Protein AF-A0A0G4M4X7-F1 (afdb_monomer_lite)

Foldseek 3Di:
DDDDDDDDDDDPDPDDDDDDDDDDDDPVVSVVSCVVPVVVVVVVVVVVCVVPPPPPPPPPPPLQPDDCVVPVVVNVVVLVVVLVVVCVVPVVVSVVCVQDVHDDDPVSVVVVVVVVVVVVVVVVVVVVVVVVVVVVVVVVVVVVVVVVVD

Sequence (150 aa):
PIGAIGFEIWTMQSDILFDNIYVGHSIEDAEKLAEETFKPKHAVEKSLEEAAKPKQEEKPASPSDLKFTDDPVTYVKEKVDLFVTIAQKDPIEAINFAAGGGSAAPAVKKAAGDAKAAAKDVKDKATKAAASGAETVKQEANKRTTRSQS

pLDDT: mean 70.84, std 16.75, range [41.84, 95.38]

Structure (mmCIF, N/CA/C/O backbone):
data_AF-A0A0G4M4X7-F1
#
_entry.id   AF-A0A0G4M4X7-F1
#
loop_
_atom_site.group_PDB
_atom_site.id
_atom_site.type_symbol
_atom_site.label_atom_id
_atom_site.label_alt_id
_atom_site.label_comp_id
_atom_site.label_asym_id
_atom_site.label_entity_id
_atom_site.label_seq_id
_atom_site.pdbx_PDB_ins_code
_atom_site.Cartn_x
_atom_site.Cartn_y
_atom_site.Cartn_z
_atom_site.occupancy
_atom_site.B_iso_or_equiv
_atom_site.auth_seq_id
_atom_site.auth_comp_id
_atom_site.auth_asym_id
_atom_site.auth_atom_id
_atom_site.pdbx_PDB_model_num
ATOM 1 N N . PRO A 1 1 ? 19.465 8.927 -21.451 1.00 82.62 1 PRO A N 1
ATOM 2 C CA . PRO A 1 1 ? 19.886 8.105 -20.290 1.00 82.62 1 PRO A CA 1
ATOM 3 C C . PRO A 1 1 ? 19.210 8.653 -19.030 1.00 82.62 1 PRO A C 1
ATOM 5 O O . PRO A 1 1 ? 19.171 9.871 -18.882 1.00 82.62 1 PRO A O 1
ATO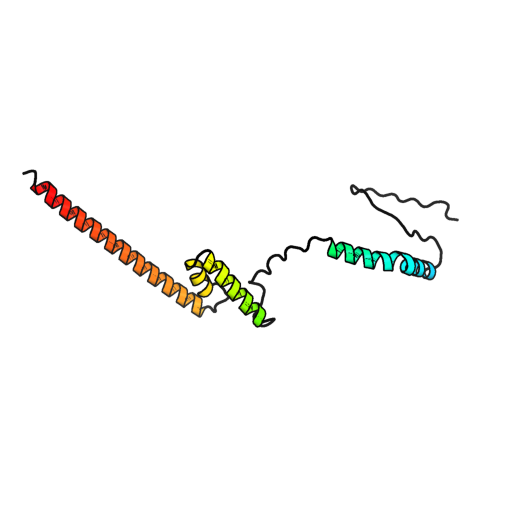M 8 N N . ILE A 1 2 ? 18.656 7.790 -18.175 1.00 88.31 2 ILE A N 1
ATOM 9 C CA . ILE A 1 2 ? 18.118 8.180 -16.860 1.00 88.31 2 ILE A CA 1
ATOM 10 C C . ILE A 1 2 ? 19.190 7.844 -15.819 1.00 88.31 2 ILE A C 1
ATOM 12 O O . ILE A 1 2 ? 19.651 6.708 -15.775 1.00 88.31 2 ILE A O 1
ATOM 16 N N . GLY A 1 3 ? 19.635 8.842 -15.049 1.00 91.25 3 GLY A N 1
ATOM 17 C CA . GLY A 1 3 ? 20.766 8.710 -14.118 1.00 91.25 3 GLY A CA 1
ATOM 18 C C . GLY A 1 3 ? 20.383 8.510 -12.650 1.00 91.25 3 GLY A C 1
ATOM 19 O O . GLY A 1 3 ? 21.203 8.026 -11.879 1.00 91.25 3 GLY A O 1
ATOM 20 N N . ALA A 1 4 ? 19.161 8.876 -12.257 1.00 92.06 4 ALA A N 1
ATOM 21 C CA . ALA A 1 4 ? 18.660 8.713 -10.895 1.00 92.06 4 ALA A CA 1
ATOM 22 C C . ALA A 1 4 ? 17.129 8.795 -10.857 1.00 92.06 4 ALA A C 1
ATOM 24 O O . ALA A 1 4 ? 16.509 9.373 -11.752 1.00 92.06 4 ALA A O 1
ATOM 25 N N . ILE A 1 5 ? 16.549 8.241 -9.792 1.00 92.00 5 ILE A N 1
ATOM 26 C CA . ILE A 1 5 ? 15.132 8.347 -9.433 1.00 92.00 5 ILE A CA 1
ATOM 27 C C . ILE A 1 5 ? 15.081 8.726 -7.956 1.00 92.00 5 ILE A C 1
ATOM 29 O O . ILE A 1 5 ? 15.758 8.102 -7.141 1.00 92.00 5 ILE A O 1
ATOM 33 N N . GLY A 1 6 ? 14.307 9.757 -7.627 1.00 93.94 6 GLY A N 1
ATOM 34 C CA . GLY A 1 6 ? 14.101 10.224 -6.260 1.00 93.94 6 GLY A CA 1
ATOM 35 C C . GLY A 1 6 ? 12.613 10.370 -5.964 1.00 93.94 6 GLY A C 1
ATOM 36 O O . GLY A 1 6 ? 11.852 10.793 -6.833 1.00 93.94 6 GLY A O 1
ATOM 37 N N . PHE A 1 7 ? 12.214 10.016 -4.745 1.00 92.62 7 PHE A N 1
ATOM 38 C CA . PHE A 1 7 ? 10.868 10.241 -4.223 1.00 92.62 7 PHE A CA 1
ATOM 39 C C . PHE A 1 7 ? 10.899 11.454 -3.297 1.00 92.62 7 PHE A C 1
ATOM 41 O O . PHE A 1 7 ? 11.612 11.438 -2.298 1.00 92.62 7 PHE A O 1
ATOM 48 N N . GLU A 1 8 ? 10.122 12.484 -3.625 1.00 93.19 8 GLU A N 1
ATOM 49 C CA . GLU A 1 8 ? 9.956 13.689 -2.808 1.00 93.19 8 GLU A CA 1
ATOM 50 C C . GLU A 1 8 ? 8.502 13.740 -2.324 1.00 93.19 8 GLU A C 1
ATOM 52 O O . GLU A 1 8 ? 7.573 13.803 -3.132 1.00 93.19 8 GLU A O 1
ATOM 57 N N . ILE A 1 9 ? 8.291 13.665 -1.010 1.00 91.19 9 ILE A N 1
ATOM 58 C CA . ILE A 1 9 ? 6.960 13.578 -0.396 1.00 91.19 9 ILE A CA 1
ATOM 59 C C . ILE A 1 9 ? 6.949 14.311 0.950 1.00 91.19 9 ILE A C 1
ATOM 61 O O . ILE A 1 9 ? 7.828 14.114 1.785 1.00 91.19 9 ILE A O 1
ATOM 65 N N . TRP A 1 10 ? 5.899 15.108 1.181 1.00 92.88 10 TRP A N 1
ATOM 66 C CA . TRP A 1 10 ? 5.549 15.659 2.491 1.00 92.88 10 TRP A CA 1
ATOM 67 C C . TRP A 1 10 ? 4.359 14.891 3.074 1.00 92.88 10 TRP A C 1
ATOM 69 O O . TRP A 1 10 ? 3.272 14.888 2.499 1.00 92.88 10 TRP A O 1
ATOM 79 N N . THR A 1 11 ? 4.554 14.239 4.215 1.00 92.94 11 THR A N 1
ATOM 80 C CA . THR A 1 11 ? 3.532 13.442 4.904 1.00 92.94 11 THR A CA 1
ATOM 81 C C . THR A 1 11 ? 3.756 13.517 6.409 1.00 92.94 11 THR A C 1
ATOM 83 O O . THR A 1 11 ? 4.892 13.646 6.863 1.00 92.94 11 THR A O 1
ATOM 86 N N . MET A 1 12 ? 2.676 13.454 7.185 1.00 91.38 12 MET A N 1
ATOM 87 C CA . MET A 1 12 ? 2.745 13.328 8.647 1.00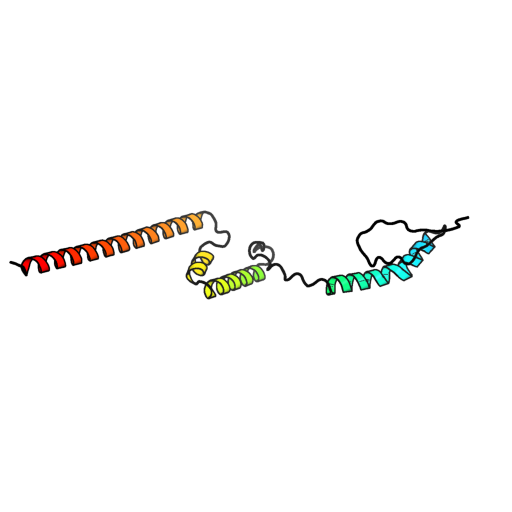 91.38 12 MET A CA 1
ATOM 88 C C . MET A 1 12 ? 2.679 11.859 9.091 1.00 91.38 12 MET A C 1
ATOM 90 O O . MET A 1 12 ? 2.858 11.560 10.268 1.00 91.38 12 MET A O 1
ATOM 94 N N . GLN A 1 13 ? 2.410 10.948 8.154 1.00 89.81 13 GLN A N 1
ATOM 95 C CA . GLN A 1 13 ? 2.270 9.515 8.361 1.00 89.81 13 GLN A CA 1
ATOM 96 C C . GLN A 1 13 ? 3.627 8.823 8.186 1.00 89.81 13 GLN A C 1
ATOM 98 O O . GLN A 1 13 ? 4.266 8.978 7.142 1.00 89.81 13 GLN A O 1
ATOM 103 N N . SER A 1 14 ? 4.050 8.060 9.198 1.00 86.81 14 SER A N 1
ATOM 104 C CA . SER A 1 14 ? 5.215 7.170 9.132 1.00 86.81 14 SER A CA 1
ATOM 105 C C . SER A 1 14 ? 4.866 5.838 8.457 1.00 86.81 14 SER A C 1
ATOM 107 O O . SER A 1 14 ? 3.695 5.527 8.255 1.00 86.81 14 SER A O 1
ATOM 109 N N . ASP A 1 15 ? 5.895 5.054 8.121 1.00 88.56 15 ASP A N 1
ATOM 110 C CA . ASP A 1 15 ? 5.775 3.670 7.629 1.00 88.56 15 ASP A CA 1
ATOM 111 C C . ASP A 1 15 ? 5.136 3.510 6.236 1.00 88.56 15 ASP A C 1
ATOM 113 O O . ASP A 1 15 ? 4.353 2.597 5.982 1.00 88.56 15 ASP A O 1
ATOM 117 N N . ILE A 1 16 ? 5.512 4.378 5.291 1.00 91.19 16 ILE A N 1
ATOM 118 C CA . ILE A 1 16 ? 5.176 4.220 3.867 1.00 91.19 16 ILE A CA 1
ATOM 119 C C . ILE A 1 16 ? 6.267 3.390 3.183 1.00 91.19 16 ILE A C 1
ATOM 121 O O . ILE A 1 16 ? 7.432 3.788 3.157 1.00 91.19 16 ILE A O 1
ATOM 125 N N . LEU A 1 17 ? 5.887 2.247 2.611 1.00 91.75 17 LEU A N 1
ATOM 126 C CA . LEU A 1 17 ? 6.790 1.372 1.866 1.00 91.75 17 LEU A CA 1
ATOM 127 C C . LEU A 1 17 ? 6.602 1.585 0.361 1.00 91.75 17 LEU A C 1
ATOM 129 O O . LEU A 1 17 ? 5.479 1.570 -0.139 1.00 91.75 17 LEU A O 1
ATOM 133 N N . PHE A 1 18 ? 7.716 1.744 -0.354 1.00 93.00 18 PHE A N 1
ATOM 134 C CA . PHE A 1 18 ? 7.758 1.771 -1.814 1.00 93.00 18 PHE A CA 1
ATOM 135 C C . PHE A 1 18 ? 8.500 0.530 -2.311 1.00 93.00 18 PHE A C 1
ATOM 137 O O . PHE A 1 18 ? 9.670 0.332 -1.978 1.00 93.00 18 PHE A O 1
ATOM 144 N N . ASP A 1 19 ? 7.839 -0.295 -3.115 1.00 93.69 19 ASP A N 1
ATOM 145 C CA . ASP A 1 19 ? 8.415 -1.469 -3.762 1.00 93.69 19 ASP A CA 1
ATOM 146 C C . ASP A 1 19 ? 8.050 -1.528 -5.255 1.00 93.69 19 ASP A C 1
ATOM 148 O O . ASP A 1 19 ? 7.254 -0.740 -5.761 1.00 93.69 19 ASP A O 1
ATOM 152 N N . ASN A 1 20 ? 8.706 -2.434 -5.988 1.00 94.12 20 ASN A N 1
ATOM 153 C CA . ASN A 1 20 ? 8.386 -2.760 -7.386 1.00 94.12 20 ASN A CA 1
ATOM 154 C C . ASN A 1 20 ? 8.456 -1.583 -8.383 1.00 94.12 20 ASN A C 1
ATOM 156 O O . ASN A 1 20 ? 7.632 -1.468 -9.288 1.00 94.12 20 ASN A O 1
ATOM 160 N N . ILE A 1 21 ? 9.480 -0.734 -8.263 1.00 94.31 21 ILE A N 1
ATOM 161 C CA . ILE A 1 21 ? 9.717 0.379 -9.195 1.00 94.31 21 ILE A CA 1
ATOM 162 C C . ILE A 1 21 ? 10.193 -0.171 -10.550 1.00 94.31 21 ILE A C 1
ATOM 164 O O . ILE A 1 21 ? 11.321 -0.650 -10.667 1.00 94.31 21 ILE A O 1
ATOM 168 N N . TYR A 1 22 ? 9.350 -0.073 -11.582 1.00 93.94 22 TYR A N 1
ATOM 169 C CA . TYR A 1 22 ? 9.699 -0.431 -12.960 1.00 93.94 22 TYR A CA 1
ATOM 170 C C . TYR A 1 22 ? 10.090 0.803 -13.779 1.00 93.94 22 TYR A C 1
ATOM 172 O O . TYR A 1 22 ? 9.383 1.810 -13.792 1.00 93.94 22 TYR A O 1
ATOM 180 N N . VAL A 1 23 ? 11.217 0.711 -14.489 1.00 92.88 23 VAL A N 1
ATOM 181 C CA . VAL A 1 23 ? 11.750 1.774 -15.350 1.00 92.88 23 VAL A CA 1
ATOM 182 C C . VAL A 1 23 ? 12.159 1.137 -16.666 1.00 92.88 23 VAL A C 1
ATOM 184 O O . VAL A 1 23 ? 13.166 0.437 -16.744 1.00 92.88 23 VAL A O 1
ATOM 187 N N . GLY A 1 24 ? 11.370 1.369 -17.706 1.00 91.00 24 GLY A N 1
ATOM 188 C CA . GLY A 1 24 ? 11.591 0.750 -19.002 1.00 91.00 24 GLY A CA 1
ATOM 189 C C . GLY A 1 24 ? 10.710 1.355 -20.082 1.00 91.00 24 GLY A C 1
ATOM 190 O O . GLY A 1 24 ? 10.082 2.396 -19.891 1.00 91.00 24 GLY A O 1
ATOM 191 N N . HIS A 1 25 ? 10.691 0.695 -21.234 1.00 93.38 25 HIS A N 1
ATOM 192 C CA . HIS A 1 25 ? 9.959 1.143 -22.419 1.00 93.38 25 HIS A CA 1
ATOM 193 C C . HIS A 1 25 ? 8.862 0.159 -22.854 1.00 93.38 25 HIS A C 1
ATOM 195 O O . HIS A 1 25 ? 8.226 0.390 -23.878 1.00 93.38 25 HIS A O 1
ATOM 201 N N . SER A 1 26 ? 8.644 -0.922 -22.097 1.00 95.19 26 SER A N 1
ATOM 202 C CA . SER A 1 26 ? 7.651 -1.956 -22.393 1.00 95.19 26 SER A CA 1
ATOM 203 C C . SER A 1 26 ? 6.537 -1.934 -21.354 1.00 95.19 26 SER A C 1
ATOM 205 O O . SER A 1 26 ? 6.791 -1.987 -20.152 1.00 95.19 26 SER A O 1
ATOM 207 N N . ILE A 1 27 ? 5.294 -1.847 -21.823 1.00 93.88 27 ILE A N 1
ATOM 208 C CA . ILE A 1 27 ? 4.107 -1.918 -20.962 1.00 93.88 27 ILE A CA 1
ATOM 209 C C . ILE A 1 27 ? 3.863 -3.370 -20.532 1.00 93.88 27 ILE A C 1
ATOM 211 O O . ILE A 1 27 ? 3.514 -3.622 -19.385 1.00 93.88 27 ILE A O 1
ATOM 215 N N . GLU A 1 28 ? 4.130 -4.321 -21.425 1.00 94.62 28 GLU A N 1
ATOM 216 C CA . GLU A 1 28 ? 3.932 -5.757 -21.200 1.00 94.62 28 GLU A CA 1
ATOM 217 C C . GLU A 1 28 ? 4.786 -6.263 -20.026 1.00 94.62 28 GLU A C 1
ATOM 219 O O . GLU A 1 28 ? 4.303 -6.993 -19.161 1.00 94.62 28 GLU A O 1
ATOM 224 N N . ASP A 1 29 ? 6.040 -5.811 -19.936 1.00 93.25 29 ASP A N 1
ATOM 225 C CA . ASP A 1 29 ? 6.934 -6.172 -18.829 1.00 93.25 29 ASP A CA 1
ATOM 226 C C . ASP A 1 29 ? 6.492 -5.540 -17.498 1.00 93.25 29 ASP A C 1
ATOM 228 O O . ASP A 1 29 ? 6.640 -6.154 -16.439 1.00 93.25 29 ASP A O 1
ATOM 232 N N . ALA A 1 30 ? 5.928 -4.327 -17.539 1.00 95.00 30 ALA A N 1
ATOM 233 C CA . ALA A 1 30 ? 5.380 -3.666 -16.357 1.00 95.00 30 ALA A CA 1
ATOM 234 C C . ALA A 1 30 ? 4.137 -4.400 -15.830 1.00 95.00 30 ALA A C 1
ATOM 236 O O . ALA A 1 30 ? 3.993 -4.587 -14.620 1.00 95.00 30 ALA A O 1
ATOM 237 N N . GLU A 1 31 ? 3.260 -4.851 -16.729 1.00 94.19 31 GLU A N 1
ATOM 238 C CA . GLU A 1 31 ? 2.075 -5.639 -16.380 1.00 94.19 31 GLU A CA 1
ATOM 239 C C . GLU A 1 31 ? 2.458 -6.997 -15.800 1.00 94.19 31 GLU A C 1
ATOM 241 O O . GLU A 1 31 ? 1.927 -7.386 -14.759 1.00 94.19 31 GLU A O 1
ATOM 246 N N . LYS A 1 32 ? 3.433 -7.678 -16.407 1.00 95.31 32 LYS A N 1
ATOM 247 C CA . LYS A 1 32 ? 3.957 -8.941 -15.888 1.00 95.31 32 LYS A CA 1
ATOM 248 C C . LYS A 1 32 ? 4.549 -8.778 -14.488 1.00 95.31 32 LYS A C 1
ATOM 250 O O . LYS A 1 32 ? 4.249 -9.576 -13.603 1.00 95.31 32 LYS A O 1
ATOM 255 N N . LEU A 1 33 ? 5.328 -7.720 -14.253 1.00 95.38 33 LEU A N 1
ATOM 256 C CA . LEU A 1 33 ? 5.848 -7.423 -12.918 1.00 95.38 33 LEU A CA 1
ATOM 257 C C . LEU A 1 33 ? 4.703 -7.193 -11.922 1.00 95.38 33 LEU A C 1
ATOM 259 O O . LEU A 1 33 ? 4.710 -7.771 -10.840 1.00 95.38 33 LEU A O 1
ATOM 263 N N . ALA A 1 34 ? 3.688 -6.407 -12.290 1.00 94.00 34 ALA A N 1
ATOM 264 C CA . ALA A 1 34 ? 2.531 -6.167 -11.430 1.00 94.00 34 ALA A CA 1
ATOM 265 C C . ALA A 1 34 ? 1.749 -7.457 -11.119 1.00 94.00 34 ALA A C 1
ATOM 267 O O . ALA A 1 34 ? 1.263 -7.631 -9.998 1.00 94.00 34 ALA A O 1
ATOM 268 N N . GLU A 1 35 ? 1.633 -8.364 -12.089 1.00 94.81 35 GLU A N 1
ATOM 269 C CA . GLU A 1 35 ? 1.006 -9.679 -11.936 1.00 94.81 35 GLU A CA 1
ATOM 270 C C . GLU A 1 35 ? 1.762 -10.598 -10.992 1.00 94.81 35 GLU A C 1
ATOM 272 O O . GLU A 1 35 ? 1.139 -11.256 -10.160 1.00 94.81 35 GLU A O 1
ATOM 277 N N . GLU A 1 36 ? 3.084 -10.621 -11.094 1.00 92.88 36 GLU A N 1
ATOM 278 C CA . GLU A 1 36 ? 3.930 -11.489 -10.282 1.00 92.88 36 GLU A CA 1
ATOM 279 C C . GLU A 1 36 ? 4.104 -10.953 -8.856 1.00 92.88 36 GLU A C 1
ATOM 281 O O . GLU A 1 36 ? 4.211 -11.743 -7.917 1.00 92.88 36 GLU A O 1
ATOM 286 N N . THR A 1 37 ? 4.109 -9.628 -8.664 1.00 93.19 37 THR A N 1
ATOM 287 C CA . THR A 1 37 ? 4.488 -9.027 -7.375 1.00 93.19 37 THR A CA 1
ATOM 288 C C . THR A 1 37 ? 3.326 -8.377 -6.634 1.00 93.19 37 THR A C 1
ATOM 290 O O . THR A 1 37 ? 3.129 -8.645 -5.449 1.00 93.19 37 THR A O 1
ATOM 293 N N . PHE A 1 38 ? 2.534 -7.532 -7.299 1.00 94.12 38 PHE A N 1
ATOM 294 C CA . PHE A 1 38 ? 1.497 -6.743 -6.632 1.00 94.12 38 PHE A CA 1
ATOM 295 C C . PHE A 1 38 ? 0.189 -7.517 -6.484 1.00 94.12 38 PHE A C 1
ATOM 297 O O . PHE A 1 38 ? -0.340 -7.598 -5.379 1.00 94.12 38 PHE A O 1
ATOM 304 N N . LYS A 1 39 ? -0.337 -8.114 -7.561 1.00 92.50 39 LYS A N 1
ATOM 305 C CA . LYS A 1 39 ? -1.647 -8.795 -7.546 1.00 92.50 39 LYS A CA 1
ATOM 306 C C . LYS A 1 39 ? -1.773 -9.886 -6.461 1.00 92.50 39 LYS A C 1
ATOM 308 O O . LYS A 1 39 ? -2.763 -9.841 -5.725 1.00 92.50 39 LYS A O 1
ATOM 313 N N . PRO A 1 40 ? -0.823 -10.830 -6.294 1.00 92.56 40 PRO A N 1
ATOM 314 C CA . PRO A 1 40 ? -0.922 -11.847 -5.245 1.00 92.56 40 PRO A CA 1
ATOM 315 C C . PRO A 1 40 ? -0.809 -11.247 -3.840 1.00 92.56 40 PRO A C 1
ATOM 317 O O . PRO A 1 40 ? -1.579 -11.619 -2.955 1.00 92.56 40 PRO A O 1
ATOM 320 N N . LYS A 1 41 ? 0.101 -10.283 -3.641 1.00 91.88 41 LYS A N 1
ATOM 321 C CA . LYS A 1 41 ? 0.293 -9.599 -2.356 1.00 91.88 41 LYS A CA 1
ATOM 322 C C . LYS A 1 41 ? -0.961 -8.820 -1.958 1.00 91.88 41 LYS A C 1
ATOM 324 O O . LYS A 1 41 ? -1.481 -9.005 -0.864 1.00 91.88 41 LYS A O 1
ATOM 329 N N . HIS A 1 42 ? -1.499 -8.032 -2.882 1.00 92.69 42 HIS A N 1
ATOM 330 C CA . HIS A 1 42 ? -2.664 -7.188 -2.656 1.00 92.69 42 HIS A CA 1
ATOM 331 C C . HIS A 1 42 ? -3.915 -7.999 -2.300 1.00 92.69 42 HIS A C 1
ATOM 333 O O . HIS A 1 42 ? -4.663 -7.612 -1.406 1.00 92.69 42 HIS A O 1
ATOM 339 N N . ALA A 1 43 ? -4.137 -9.143 -2.957 1.00 91.94 43 ALA A N 1
ATOM 340 C CA . ALA A 1 43 ? -5.261 -10.020 -2.633 1.00 91.94 43 ALA A CA 1
ATOM 341 C C . ALA A 1 43 ? -5.181 -10.552 -1.190 1.00 91.94 43 ALA A C 1
ATOM 343 O O . ALA A 1 43 ? -6.186 -10.566 -0.476 1.00 91.94 43 ALA A O 1
ATOM 344 N N . VAL A 1 44 ? -3.984 -10.948 -0.749 1.00 91.19 44 VAL A N 1
ATOM 345 C CA . VAL A 1 44 ? -3.743 -11.430 0.618 1.00 91.19 44 VAL A CA 1
ATOM 346 C C . VAL A 1 44 ? -3.866 -10.290 1.629 1.00 91.19 44 VAL A C 1
ATOM 348 O O . VAL A 1 44 ? -4.595 -10.425 2.608 1.00 91.19 44 VAL A O 1
ATOM 351 N N . GLU A 1 45 ? -3.211 -9.155 1.385 1.00 89.00 45 GLU A N 1
ATOM 352 C CA . GLU A 1 45 ? -3.245 -7.982 2.267 1.00 89.00 45 GLU A CA 1
ATOM 353 C C . GLU A 1 45 ? -4.665 -7.456 2.454 1.00 89.00 45 GLU A C 1
ATOM 355 O O . GLU A 1 45 ? -5.078 -7.219 3.584 1.00 89.00 45 GLU A O 1
ATOM 360 N N . LYS A 1 46 ? -5.447 -7.355 1.375 1.00 89.81 46 LYS A N 1
ATOM 361 C CA . LYS A 1 46 ? -6.844 -6.922 1.446 1.00 89.81 46 LYS A CA 1
ATOM 362 C C . LYS A 1 46 ? -7.689 -7.871 2.294 1.00 89.81 46 LYS A C 1
ATOM 364 O O . LYS A 1 46 ? -8.463 -7.417 3.130 1.00 89.81 46 LYS A O 1
ATOM 369 N N . SER A 1 47 ? -7.515 -9.181 2.119 1.00 83.44 47 SER A N 1
ATOM 370 C CA . SER A 1 47 ? -8.232 -10.173 2.926 1.00 83.44 47 SER A CA 1
ATOM 371 C C . SER A 1 47 ? -7.839 -10.107 4.405 1.00 83.44 47 SER A C 1
ATOM 373 O O . SER A 1 47 ? -8.695 -10.290 5.271 1.00 83.44 47 SER A O 1
ATOM 375 N N . LEU A 1 48 ? -6.565 -9.852 4.709 1.00 83.69 48 LEU A N 1
ATOM 376 C CA . LEU A 1 48 ? -6.088 -9.686 6.081 1.00 83.69 48 LEU A CA 1
ATOM 377 C C . LEU A 1 48 ? -6.559 -8.362 6.688 1.00 83.69 48 LEU A C 1
ATOM 379 O O . LEU A 1 48 ? -6.931 -8.339 7.856 1.00 83.69 48 LEU A O 1
ATOM 383 N N . GLU A 1 49 ? -6.606 -7.281 5.911 1.00 81.88 49 GLU A N 1
ATOM 384 C CA . GLU A 1 49 ? -7.144 -5.989 6.341 1.00 81.88 49 GLU A CA 1
ATOM 385 C C . GLU A 1 49 ? -8.646 -6.088 6.637 1.00 81.88 49 GLU A C 1
ATOM 387 O O . GLU A 1 49 ? -9.112 -5.547 7.634 1.00 81.88 49 GLU A O 1
ATOM 392 N N . GLU A 1 50 ? -9.412 -6.813 5.821 1.00 78.94 50 GLU A N 1
ATOM 393 C CA . GLU A 1 50 ? -10.834 -7.085 6.069 1.00 78.94 50 GLU A CA 1
ATOM 394 C C . GLU A 1 50 ? -11.056 -7.961 7.314 1.00 78.94 50 GLU A C 1
ATOM 396 O O . GLU A 1 50 ? -12.033 -7.757 8.032 1.00 78.94 50 GLU A O 1
ATOM 401 N N . ALA A 1 51 ? -10.141 -8.890 7.612 1.00 75.81 51 ALA A N 1
ATOM 402 C CA . ALA A 1 51 ? -10.192 -9.720 8.818 1.00 75.81 51 ALA A CA 1
ATOM 403 C C . ALA A 1 51 ? -9.701 -8.997 10.090 1.00 75.81 51 ALA A C 1
ATOM 405 O O . ALA A 1 51 ? -10.150 -9.323 11.190 1.00 75.81 51 ALA A O 1
ATOM 406 N N . ALA A 1 52 ? -8.766 -8.051 9.947 1.00 76.56 52 ALA A N 1
ATOM 407 C CA . ALA A 1 52 ? -8.151 -7.292 11.038 1.00 76.56 52 ALA A CA 1
ATOM 408 C C . ALA A 1 52 ? -8.859 -5.966 11.323 1.00 76.56 52 ALA A C 1
ATOM 410 O O . ALA A 1 52 ? -8.740 -5.439 12.434 1.00 76.56 52 ALA A O 1
ATOM 411 N N . LYS A 1 53 ? -9.630 -5.434 10.363 1.00 72.06 53 LYS A N 1
ATOM 412 C CA . LYS A 1 53 ? -10.678 -4.467 10.675 1.00 72.06 53 LYS A CA 1
ATOM 413 C C . LYS A 1 53 ? -11.508 -5.122 11.772 1.00 72.06 53 LYS A C 1
ATOM 415 O O . LYS A 1 53 ? -12.012 -6.225 11.547 1.00 72.06 53 LYS A O 1
ATOM 420 N N . PRO A 1 54 ? -11.628 -4.494 12.960 1.00 61.12 54 PRO A N 1
ATOM 421 C CA . PRO A 1 54 ? -12.596 -4.955 13.931 1.00 61.12 54 PRO A CA 1
ATOM 422 C C . PRO A 1 54 ? -13.875 -5.116 13.131 1.00 61.12 54 PRO A C 1
ATOM 424 O O . PRO A 1 54 ? -14.243 -4.166 12.426 1.00 61.12 54 PRO A O 1
ATOM 427 N N . LYS A 1 55 ? -14.497 -6.310 13.171 1.00 55.41 55 LYS A N 1
ATOM 428 C CA . LYS A 1 55 ? -15.908 -6.429 12.803 1.00 55.41 55 LYS A CA 1
ATOM 429 C C . LYS A 1 55 ? -16.505 -5.175 13.392 1.00 55.41 55 LYS A C 1
ATOM 431 O O . LYS A 1 55 ? -16.396 -4.987 14.607 1.00 55.41 55 LYS A O 1
ATOM 436 N N . GLN A 1 56 ? -16.996 -4.274 12.539 1.00 47.00 56 GLN A N 1
ATOM 437 C CA . GLN A 1 56 ? -17.943 -3.301 13.029 1.00 47.00 56 GLN A CA 1
ATOM 438 C C . GLN A 1 56 ? -18.874 -4.185 13.838 1.00 47.00 56 GLN A C 1
ATOM 440 O O . GLN A 1 56 ? -19.418 -5.140 13.276 1.00 47.00 56 GLN A O 1
ATOM 445 N N . GLU A 1 57 ? -18.910 -3.995 15.164 1.00 45.91 57 GLU A N 1
ATOM 446 C CA . GLU A 1 57 ? -20.085 -4.392 15.912 1.00 45.91 57 GLU A CA 1
ATOM 447 C C . GLU A 1 57 ? -21.188 -3.921 15.001 1.00 45.91 57 GLU A C 1
ATOM 449 O O . GLU A 1 57 ? -21.225 -2.722 14.684 1.00 45.91 57 GLU A O 1
ATOM 454 N N . GLU A 1 58 ? -21.892 -4.884 14.398 1.00 41.84 58 GLU A N 1
ATOM 455 C CA . GLU A 1 58 ? -22.996 -4.598 13.516 1.00 41.84 58 GLU A CA 1
ATOM 456 C C . GLU A 1 58 ? -23.753 -3.553 14.300 1.00 41.84 58 GLU A C 1
ATOM 458 O O . GLU A 1 58 ? -24.219 -3.846 15.403 1.00 41.84 58 GLU A O 1
ATOM 463 N N . LYS A 1 59 ? -23.733 -2.295 13.827 1.00 43.38 59 LYS A N 1
ATOM 464 C CA . LYS A 1 59 ? -24.649 -1.282 14.329 1.00 43.38 59 LYS A CA 1
ATOM 465 C C . LYS A 1 59 ? -25.950 -2.051 14.296 1.00 43.38 59 LYS A C 1
ATOM 467 O O . LYS A 1 59 ? -26.303 -2.413 13.169 1.00 43.38 59 LYS A O 1
ATOM 472 N N . PRO A 1 60 ? -26.535 -2.422 15.454 1.00 45.56 60 PRO A N 1
ATOM 473 C CA . PRO A 1 60 ? -27.580 -3.429 15.488 1.00 45.56 60 PRO A CA 1
ATOM 474 C C . PRO A 1 60 ? -28.552 -2.972 14.434 1.00 45.56 60 PRO A C 1
ATOM 476 O O . PRO A 1 60 ? -28.962 -1.803 14.509 1.00 45.56 60 PRO A O 1
ATOM 479 N N . ALA A 1 61 ? -28.706 -3.788 13.378 1.00 48.03 61 ALA A N 1
ATOM 480 C CA . ALA A 1 61 ? -29.430 -3.399 12.181 1.00 48.03 61 ALA A CA 1
ATOM 481 C C . ALA A 1 61 ? -30.701 -2.773 12.709 1.00 48.03 61 ALA A C 1
ATOM 483 O O . ALA A 1 61 ? -31.436 -3.421 13.457 1.00 48.03 61 ALA A O 1
ATOM 484 N N . SER A 1 62 ? -30.823 -1.450 12.548 1.00 48.66 62 SER A N 1
ATOM 485 C CA . SER A 1 62 ? -31.842 -0.746 13.303 1.00 48.66 62 SER A CA 1
ATOM 486 C C . SER A 1 62 ? -33.143 -1.392 12.854 1.00 48.66 62 SER A C 1
ATOM 488 O O . SER A 1 62 ? -33.394 -1.402 11.647 1.00 48.66 62 SER A O 1
ATOM 490 N N . PRO A 1 63 ? -33.955 -1.954 13.767 1.00 53.62 63 PRO A N 1
ATOM 491 C CA . PRO A 1 63 ? -35.104 -2.804 13.428 1.00 53.62 63 PRO A CA 1
ATOM 492 C C . PRO A 1 63 ? -36.213 -2.038 12.678 1.00 53.62 63 PRO A C 1
ATOM 494 O O . PRO A 1 63 ? -37.347 -2.500 12.544 1.00 53.62 63 PRO A O 1
ATOM 497 N N . SER A 1 64 ? -35.904 -0.821 12.248 1.00 54.34 64 SER A N 1
ATOM 498 C CA . SER A 1 64 ? -36.686 0.136 11.493 1.00 54.34 64 SER A CA 1
ATOM 499 C C . SER A 1 64 ? -36.468 0.033 9.977 1.00 54.34 64 SER A C 1
ATOM 501 O O . SER A 1 64 ? -37.338 0.509 9.254 1.00 54.34 64 SER A O 1
ATOM 503 N N . ASP A 1 65 ? -35.378 -0.583 9.494 1.00 56.62 65 ASP A N 1
ATOM 504 C CA . ASP A 1 65 ? -35.039 -0.605 8.054 1.00 56.62 65 ASP A CA 1
ATOM 505 C C . ASP A 1 65 ? -35.419 -1.898 7.315 1.00 56.62 65 ASP A C 1
ATOM 507 O O . ASP A 1 65 ? -35.425 -1.921 6.083 1.00 56.62 65 ASP A O 1
ATOM 511 N N . LEU A 1 66 ? -35.822 -2.957 8.026 1.00 59.00 66 LEU A N 1
ATOM 512 C CA . LEU A 1 66 ? -36.369 -4.150 7.382 1.00 59.00 66 LEU A CA 1
ATOM 513 C C . LEU A 1 66 ? -37.824 -3.914 6.973 1.00 59.00 66 LEU A C 1
ATOM 515 O O . LEU A 1 66 ? -38.702 -3.674 7.807 1.00 59.00 66 LEU A O 1
ATOM 519 N N . LYS A 1 67 ? -38.101 -4.017 5.675 1.00 62.88 67 LYS A N 1
ATOM 520 C CA . LYS A 1 67 ? -39.466 -4.101 5.154 1.00 62.88 67 LYS A CA 1
ATOM 521 C C . LYS A 1 67 ? -39.879 -5.566 5.161 1.00 62.88 67 LYS A C 1
ATOM 523 O O . LYS A 1 67 ? -39.146 -6.425 4.683 1.00 62.88 67 LYS A O 1
ATOM 528 N N . PHE A 1 68 ? -41.090 -5.844 5.641 1.00 63.25 68 PHE A N 1
ATOM 529 C CA . PHE A 1 68 ? -41.671 -7.194 5.664 1.00 63.25 68 PHE A CA 1
ATOM 530 C C . PHE A 1 68 ? -41.654 -7.900 4.290 1.00 63.25 68 PHE A C 1
ATOM 532 O O . PHE A 1 68 ? -41.722 -9.121 4.222 1.00 63.25 68 PHE A O 1
ATOM 539 N N . THR A 1 69 ? -41.565 -7.140 3.196 1.00 68.69 69 THR A N 1
ATOM 540 C CA . THR A 1 69 ? -41.557 -7.650 1.821 1.00 68.69 69 THR A CA 1
ATOM 541 C C . THR A 1 69 ? -40.239 -8.282 1.388 1.00 68.69 69 THR A C 1
ATOM 543 O O . THR A 1 69 ? -40.270 -9.127 0.500 1.00 68.69 69 THR A O 1
ATOM 546 N N . ASP A 1 70 ? -39.111 -7.877 1.978 1.00 70.81 70 ASP A N 1
ATOM 547 C CA . ASP A 1 70 ? -37.780 -8.309 1.532 1.00 70.81 70 ASP A CA 1
ATOM 548 C C . ASP A 1 70 ? -37.334 -9.590 2.258 1.00 70.81 70 ASP A C 1
ATOM 550 O O . ASP A 1 70 ? -36.787 -10.495 1.634 1.00 70.81 70 ASP A O 1
ATOM 554 N N . ASP A 1 71 ? -37.645 -9.711 3.555 1.00 70.25 71 ASP A N 1
ATOM 555 C CA . ASP A 1 71 ? -37.489 -10.954 4.320 1.00 70.25 71 ASP A CA 1
ATOM 556 C C . ASP A 1 71 ? -38.515 -11.032 5.476 1.00 70.25 71 ASP A C 1
ATOM 558 O O . ASP A 1 71 ? -38.298 -10.473 6.559 1.00 70.25 71 ASP A O 1
ATOM 562 N N . PRO A 1 72 ? -39.654 -11.723 5.281 1.00 70.69 72 PRO A N 1
ATOM 563 C CA . PRO A 1 72 ? -40.739 -11.755 6.259 1.00 70.69 72 PRO A CA 1
ATOM 564 C C . PRO A 1 72 ? -40.398 -12.564 7.516 1.00 70.69 72 PRO A C 1
ATOM 566 O O . PRO A 1 72 ? -40.928 -12.275 8.591 1.00 70.69 72 PRO A O 1
ATOM 569 N N . VAL A 1 73 ? -39.534 -13.579 7.414 1.00 74.88 73 VAL A N 1
ATOM 570 C CA . VAL A 1 73 ? -39.212 -14.462 8.547 1.00 74.88 73 VAL A CA 1
ATOM 571 C C . VAL A 1 73 ? -38.237 -13.763 9.483 1.00 74.88 73 VAL A C 1
ATOM 573 O O . VAL A 1 73 ? -38.427 -13.799 10.701 1.00 74.88 73 VAL A O 1
ATOM 576 N N . THR A 1 74 ? -37.230 -13.093 8.927 1.00 76.81 74 THR A N 1
ATOM 577 C CA . THR A 1 74 ? -36.266 -12.311 9.711 1.00 76.81 74 THR A CA 1
ATOM 578 C C . THR A 1 74 ? -36.935 -11.085 10.329 1.00 76.81 74 THR A C 1
ATOM 580 O O . THR A 1 74 ? -36.782 -10.849 11.526 1.00 76.81 74 THR A O 1
ATOM 583 N N . TYR A 1 75 ? -37.811 -10.401 9.582 1.00 72.69 75 TYR A N 1
ATOM 584 C CA . TYR A 1 75 ? -38.611 -9.288 10.102 1.00 72.69 75 TYR A CA 1
ATOM 585 C C . TYR A 1 75 ? -39.439 -9.671 11.340 1.00 72.69 75 TYR A C 1
ATOM 587 O O . TYR A 1 75 ? -39.454 -8.944 12.334 1.00 72.69 75 TYR A O 1
ATOM 595 N N . VAL A 1 76 ? -40.136 -10.813 11.312 1.00 75.94 76 VAL A N 1
ATOM 596 C CA . VAL A 1 76 ? -40.970 -11.252 12.446 1.00 75.94 76 VAL A CA 1
ATOM 597 C C . VAL A 1 76 ? -40.114 -11.644 13.650 1.00 75.94 76 VAL A C 1
ATOM 599 O O . VAL A 1 76 ? -40.460 -11.276 14.772 1.00 75.94 76 VAL A O 1
ATOM 602 N N . LYS A 1 77 ? -38.993 -12.341 13.435 1.00 79.06 77 LYS A N 1
ATOM 603 C CA . LYS A 1 77 ? -38.073 -12.727 14.516 1.00 79.06 77 LYS A CA 1
ATOM 604 C C . LYS A 1 77 ? -37.514 -11.503 15.237 1.00 79.06 77 LYS A C 1
ATOM 606 O O . LYS A 1 77 ? -37.648 -11.413 16.452 1.00 79.06 77 LYS A O 1
ATOM 611 N N . GLU A 1 78 ? -37.018 -10.514 14.497 1.00 74.75 78 GLU A N 1
ATOM 612 C CA . GLU A 1 78 ? -36.451 -9.303 15.097 1.00 74.75 78 GLU A CA 1
ATOM 613 C C . GLU A 1 78 ? -37.496 -8.456 15.831 1.00 74.75 78 GLU A C 1
ATOM 615 O O . GLU A 1 78 ? -37.215 -7.901 16.894 1.00 74.75 78 GLU A O 1
ATOM 620 N N . LYS A 1 79 ? -38.732 -8.370 15.320 1.00 70.50 79 LYS A N 1
ATOM 621 C CA . LYS A 1 79 ? -39.812 -7.655 16.021 1.00 70.50 79 LYS A CA 1
ATOM 622 C C . LYS A 1 79 ? -40.245 -8.359 17.306 1.00 70.50 79 LYS A C 1
ATOM 624 O O . LYS A 1 79 ? -40.552 -7.675 18.284 1.00 70.50 79 LYS A O 1
ATOM 629 N N . VAL A 1 80 ? -40.265 -9.691 17.319 1.00 78.69 80 VAL A N 1
ATOM 630 C CA . VAL A 1 80 ? -40.582 -10.478 18.518 1.00 78.69 80 VAL A CA 1
ATOM 631 C C . VAL A 1 80 ? -39.451 -10.380 19.542 1.00 78.69 80 VAL A C 1
ATOM 633 O O . VAL A 1 80 ? -39.729 -10.106 20.707 1.00 78.69 80 VAL A O 1
ATOM 636 N N . ASP A 1 81 ? -38.194 -10.494 19.122 1.00 75.62 81 ASP A N 1
ATOM 637 C CA . ASP A 1 81 ? -37.035 -10.361 20.013 1.00 75.62 81 ASP A CA 1
ATOM 638 C C . ASP A 1 81 ? -36.937 -8.952 20.612 1.00 75.62 81 ASP A C 1
ATOM 640 O O . ASP A 1 81 ? -36.665 -8.788 21.807 1.00 75.62 81 ASP A O 1
ATOM 644 N N . LEU A 1 82 ? -37.247 -7.921 19.822 1.00 70.31 82 LEU A N 1
ATOM 645 C CA . LEU A 1 82 ? -37.335 -6.545 20.301 1.00 70.31 82 LEU A CA 1
ATOM 646 C C . LEU A 1 82 ? -38.470 -6.372 21.319 1.00 70.31 82 LEU A C 1
ATOM 648 O O . LEU A 1 82 ? -38.269 -5.740 22.353 1.00 70.31 82 LEU A O 1
ATOM 652 N N . PHE A 1 83 ? -39.641 -6.967 21.078 1.00 70.44 83 PHE A N 1
ATOM 653 C CA . PHE A 1 83 ? -40.743 -6.953 22.041 1.00 70.44 83 PHE A CA 1
ATOM 654 C C . PHE A 1 83 ? -40.370 -7.665 23.347 1.00 70.44 83 PHE A C 1
ATOM 656 O O . PHE A 1 83 ? -40.634 -7.125 24.417 1.00 70.44 83 PHE A O 1
ATOM 663 N N . VAL A 1 84 ? -39.720 -8.831 23.282 1.00 75.50 84 VAL A N 1
ATOM 664 C CA . VAL A 1 84 ? -39.261 -9.572 24.470 1.00 75.50 84 VAL A CA 1
ATOM 665 C C . VAL A 1 84 ? -38.215 -8.764 25.241 1.00 75.50 84 VAL A C 1
ATOM 667 O O . VAL A 1 84 ? -38.300 -8.659 26.463 1.00 75.50 84 VAL A O 1
ATOM 670 N N . THR A 1 85 ? -37.281 -8.123 24.539 1.00 71.88 85 THR A N 1
ATOM 671 C CA . THR A 1 85 ? -36.245 -7.276 25.147 1.00 71.88 85 THR A CA 1
ATOM 672 C C . THR A 1 85 ? -36.840 -6.040 25.826 1.00 71.88 85 THR A C 1
ATOM 674 O O . THR A 1 85 ? -36.427 -5.682 26.930 1.00 71.88 85 THR A O 1
ATOM 677 N N . ILE A 1 86 ? -37.824 -5.387 25.198 1.00 69.50 86 ILE A N 1
ATOM 678 C CA . ILE A 1 86 ? -38.536 -4.249 25.797 1.00 69.50 86 ILE A CA 1
ATOM 679 C C . ILE A 1 86 ? -39.390 -4.736 26.972 1.00 69.50 86 ILE A C 1
ATOM 681 O O . ILE A 1 86 ? -39.351 -4.120 28.025 1.00 69.50 86 ILE A O 1
ATOM 685 N N . ALA A 1 87 ? -40.080 -5.873 26.859 1.00 70.81 87 ALA A N 1
ATOM 686 C CA . ALA A 1 87 ? -40.929 -6.411 27.925 1.00 70.81 87 ALA A CA 1
ATOM 687 C C . ALA A 1 87 ? -40.144 -6.807 29.183 1.00 70.81 87 ALA A C 1
ATOM 689 O O . ALA A 1 87 ? -40.656 -6.665 30.292 1.00 70.81 87 ALA A O 1
ATOM 690 N N . GLN A 1 88 ? -38.903 -7.271 29.021 1.00 73.75 88 GLN A N 1
ATOM 691 C CA . GLN A 1 88 ? -37.995 -7.551 30.135 1.00 73.75 88 GLN A CA 1
ATOM 692 C C . GLN A 1 88 ? -37.509 -6.279 30.843 1.00 73.75 88 GLN A C 1
ATOM 694 O O . GLN A 1 88 ? -37.237 -6.326 32.042 1.00 73.75 88 GLN A O 1
ATOM 699 N N . LYS A 1 89 ? -37.384 -5.158 30.122 1.00 72.62 89 LYS A N 1
ATOM 700 C CA . LYS A 1 89 ? -36.927 -3.873 30.676 1.00 72.62 89 LYS A CA 1
ATOM 701 C C . LYS A 1 89 ? -38.075 -3.043 31.253 1.00 72.62 89 LYS A C 1
ATOM 703 O O . LYS A 1 89 ? -37.931 -2.511 32.348 1.00 72.62 89 LYS A O 1
ATOM 708 N N . ASP A 1 90 ? -39.196 -2.959 30.541 1.00 72.25 90 ASP A N 1
ATOM 709 C CA . ASP A 1 90 ? -40.422 -2.296 30.978 1.00 72.25 90 ASP A CA 1
ATOM 710 C C . ASP A 1 90 ? -41.667 -2.924 30.296 1.00 72.25 90 ASP A C 1
ATOM 712 O O . ASP A 1 90 ? -41.923 -2.717 29.101 1.00 72.25 90 ASP A O 1
ATOM 716 N N . PRO A 1 91 ? -42.493 -3.680 31.042 1.00 68.31 91 PRO A N 1
ATOM 717 C CA . PRO A 1 91 ? -43.668 -4.346 30.484 1.00 68.31 91 PRO A CA 1
ATOM 718 C C . PRO A 1 91 ? -44.757 -3.368 30.013 1.00 68.31 91 PRO A C 1
ATOM 720 O O . PRO A 1 91 ? -45.547 -3.717 29.133 1.00 68.31 91 PRO A O 1
ATOM 723 N N . ILE A 1 92 ? -44.819 -2.143 30.549 1.00 66.44 92 ILE A N 1
ATOM 724 C CA . ILE A 1 92 ? -45.802 -1.132 30.123 1.00 66.44 92 I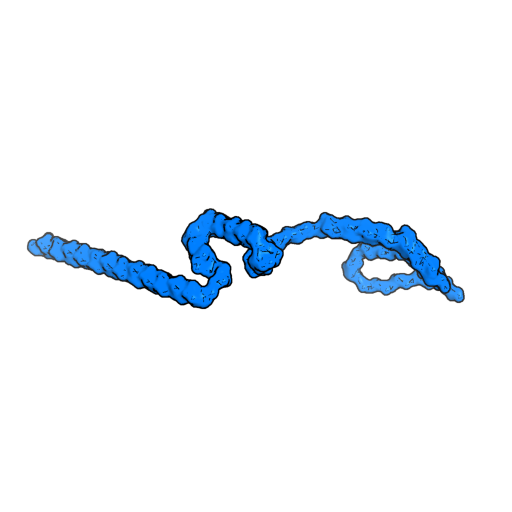LE A CA 1
ATOM 725 C C . ILE A 1 92 ? -45.359 -0.499 28.803 1.00 66.44 92 ILE A C 1
ATOM 727 O O . ILE A 1 92 ? -46.184 -0.231 27.922 1.00 66.44 92 ILE A O 1
ATOM 731 N N . GLU A 1 93 ? -44.059 -0.285 28.631 1.00 66.25 93 GLU A N 1
ATOM 732 C CA . GLU A 1 93 ? -43.501 0.222 27.380 1.00 66.25 93 GLU A CA 1
ATOM 733 C C . GLU A 1 93 ? -43.645 -0.802 26.246 1.00 66.25 93 GLU A C 1
ATOM 735 O O . GLU A 1 93 ? -44.028 -0.433 25.136 1.00 66.25 93 GLU A O 1
ATOM 740 N N . ALA A 1 94 ? -43.486 -2.097 26.539 1.00 64.94 94 ALA A N 1
ATOM 741 C CA . ALA A 1 94 ? -43.709 -3.175 25.574 1.00 64.94 94 ALA A CA 1
ATOM 742 C C . ALA A 1 94 ? -45.152 -3.231 25.053 1.00 64.94 94 ALA A C 1
ATOM 744 O O . ALA A 1 94 ? -45.371 -3.399 23.852 1.00 64.94 94 ALA A O 1
ATOM 745 N N . ILE A 1 95 ? -46.145 -3.034 25.926 1.00 65.75 95 ILE A N 1
ATOM 746 C CA . ILE A 1 95 ? -47.559 -2.970 25.522 1.00 65.75 95 ILE A CA 1
ATOM 747 C C . ILE A 1 95 ? -47.805 -1.760 24.609 1.00 65.75 95 ILE A C 1
ATOM 749 O O . ILE A 1 95 ? -48.479 -1.889 23.589 1.00 65.75 95 ILE A O 1
ATOM 753 N N . ASN A 1 96 ? -47.222 -0.596 24.918 1.00 66.25 96 ASN A N 1
ATOM 754 C CA . ASN A 1 96 ? -47.321 0.589 24.056 1.00 66.25 96 ASN A CA 1
ATOM 755 C C . ASN A 1 96 ? -46.594 0.402 22.712 1.00 66.25 96 ASN A C 1
ATOM 757 O O . ASN A 1 96 ? -47.078 0.862 21.677 1.00 66.25 96 ASN A O 1
ATOM 761 N N . PHE A 1 97 ? -45.459 -0.297 22.717 1.00 64.31 97 PHE A N 1
ATOM 762 C CA . PHE A 1 97 ? -44.696 -0.640 21.522 1.00 64.31 97 PHE A CA 1
ATOM 763 C C . PHE A 1 97 ? -45.461 -1.618 20.615 1.00 64.31 97 PHE A C 1
ATOM 765 O O . PHE A 1 97 ? -45.578 -1.373 19.415 1.00 64.31 97 PHE A O 1
ATOM 772 N N . ALA A 1 98 ? -46.080 -2.661 21.173 1.00 62.28 98 ALA A N 1
ATOM 773 C CA . ALA A 1 98 ? -46.959 -3.569 20.430 1.00 62.28 98 ALA A CA 1
ATOM 774 C C . ALA A 1 98 ? -48.237 -2.876 19.920 1.00 62.28 98 ALA A C 1
ATOM 776 O O . ALA A 1 98 ? -48.745 -3.219 18.854 1.00 62.28 98 ALA A O 1
ATOM 777 N N . ALA A 1 99 ? -48.735 -1.869 20.644 1.00 57.62 99 ALA A N 1
ATOM 778 C CA . ALA A 1 99 ? -49.934 -1.116 20.277 1.00 57.62 99 ALA A CA 1
ATOM 779 C C . ALA A 1 99 ? -49.698 0.020 19.258 1.00 57.62 99 ALA A C 1
ATOM 781 O O . ALA A 1 99 ? -50.670 0.617 18.789 1.00 57.62 99 ALA A O 1
ATOM 782 N N . GLY A 1 100 ? -48.452 0.351 18.890 1.00 59.50 100 GLY A N 1
ATOM 783 C CA . GLY A 1 100 ? -48.216 1.471 17.965 1.00 59.50 100 GLY A CA 1
ATOM 784 C C . GLY A 1 100 ? -46.783 1.761 17.510 1.00 59.50 100 GLY A C 1
ATOM 785 O O . GLY A 1 100 ? -46.574 2.770 16.837 1.00 59.50 100 GLY A O 1
ATOM 786 N N . GLY A 1 101 ? -45.799 0.921 17.838 1.00 50.00 101 GLY A N 1
ATOM 787 C CA . GLY A 1 101 ? -44.374 1.146 17.554 1.00 50.00 101 GLY A CA 1
ATOM 788 C C . GLY A 1 101 ? -43.876 0.676 16.181 1.00 50.00 101 GLY A C 1
ATOM 789 O O . GLY A 1 101 ? -42.719 0.908 15.841 1.00 50.00 101 GLY A O 1
ATOM 790 N N . GLY A 1 102 ? -44.722 0.046 15.364 1.00 44.34 102 GLY A N 1
ATOM 791 C CA . GLY A 1 102 ? -44.400 -0.331 13.986 1.00 44.34 102 GLY A CA 1
ATOM 792 C C . GLY A 1 102 ? -45.491 0.148 13.041 1.00 44.34 102 GLY A C 1
ATOM 793 O O . GLY A 1 102 ? -46.592 -0.385 13.090 1.00 44.34 102 GLY A O 1
ATOM 794 N N . SER A 1 103 ? -45.194 1.178 12.239 1.00 52.41 103 SER A N 1
ATOM 795 C CA . SER A 1 103 ? -45.970 1.695 11.096 1.00 52.41 103 SER A CA 1
ATOM 796 C C . SER A 1 103 ? -47.436 1.243 11.011 1.00 52.41 103 SER A C 1
ATOM 798 O O . SER A 1 103 ? -47.826 0.536 10.087 1.00 52.41 103 SER A O 1
ATOM 800 N N . ALA A 1 104 ? -48.271 1.662 11.964 1.00 43.22 104 ALA A N 1
ATOM 801 C CA . ALA A 1 104 ? -49.694 1.359 11.924 1.00 43.22 104 ALA A CA 1
ATOM 802 C C . ALA A 1 104 ? -50.444 2.452 11.150 1.00 43.22 104 ALA A C 1
ATOM 804 O O . ALA A 1 104 ? -50.280 3.652 11.407 1.00 43.22 104 ALA A O 1
ATOM 805 N N . ALA A 1 105 ? -51.266 2.016 10.194 1.00 47.75 105 ALA A N 1
ATOM 806 C CA . ALA A 1 105 ? -52.125 2.855 9.371 1.00 47.75 105 ALA A CA 1
ATOM 807 C C . ALA A 1 105 ? -52.947 3.859 10.218 1.00 47.75 105 ALA A C 1
ATOM 809 O O . ALA A 1 105 ? -53.328 3.547 11.351 1.00 47.75 105 ALA A O 1
ATOM 810 N N . PRO A 1 106 ? -53.263 5.056 9.683 1.00 48.34 106 PRO A N 1
ATOM 811 C CA . PRO A 1 106 ? -53.838 6.186 10.428 1.00 48.34 106 PRO A CA 1
ATOM 812 C C . PRO A 1 106 ? -55.107 5.881 11.248 1.00 48.34 106 PRO A C 1
ATOM 814 O O . PRO A 1 106 ? -55.358 6.554 12.247 1.00 48.34 106 PRO A O 1
ATOM 817 N N . ALA A 1 107 ? -55.871 4.843 10.895 1.00 45.88 107 ALA A N 1
ATOM 818 C CA . ALA A 1 107 ? -57.032 4.391 11.663 1.00 45.88 107 ALA A CA 1
ATOM 819 C C . ALA A 1 107 ? -56.671 3.850 13.065 1.00 45.88 107 ALA A C 1
ATOM 821 O O . ALA A 1 107 ? -57.409 4.078 14.022 1.00 45.88 107 ALA A O 1
ATOM 822 N N . VAL A 1 108 ? -55.510 3.202 13.215 1.00 49.59 108 VAL A N 1
ATOM 823 C CA . VAL A 1 108 ? -55.052 2.628 14.495 1.00 49.59 108 VAL A CA 1
ATOM 824 C C . VAL A 1 108 ? -54.520 3.718 15.427 1.00 49.59 108 VAL A C 1
ATOM 826 O O . VAL A 1 108 ? -54.781 3.683 16.626 1.00 49.59 108 VAL A O 1
ATOM 829 N N . LYS A 1 109 ? -53.869 4.759 14.884 1.00 49.03 109 LYS A N 1
ATOM 830 C CA . LYS A 1 109 ? -53.450 5.937 15.668 1.00 49.03 109 LYS A CA 1
ATOM 831 C C . LYS A 1 109 ? -54.637 6.679 16.279 1.00 49.03 109 LYS A C 1
ATOM 833 O O . LYS A 1 109 ? -54.536 7.148 17.409 1.00 49.03 109 LYS A O 1
ATOM 838 N N . LYS A 1 110 ? -55.759 6.760 15.554 1.00 49.75 110 LYS A N 1
ATOM 839 C CA . LYS A 1 110 ? -56.991 7.370 16.068 1.00 49.75 110 LYS A CA 1
ATOM 840 C C . LYS A 1 110 ? -57.584 6.538 17.210 1.00 49.75 110 LYS A C 1
ATOM 842 O O . LYS A 1 110 ? -57.799 7.076 18.287 1.00 49.75 110 LYS A O 1
ATOM 847 N N . ALA A 1 111 ? -57.707 5.221 17.025 1.00 49.31 111 ALA A N 1
ATOM 848 C CA . ALA A 1 111 ? -58.205 4.320 18.068 1.00 49.31 111 ALA A CA 1
ATOM 849 C C . ALA A 1 111 ? -57.315 4.303 19.330 1.00 49.31 111 ALA A C 1
ATOM 851 O O . ALA A 1 111 ? -57.824 4.293 20.450 1.00 49.31 111 ALA A O 1
ATOM 852 N N . ALA A 1 112 ? -55.989 4.365 19.170 1.00 49.44 112 ALA A N 1
ATOM 853 C CA . ALA A 1 112 ? -55.049 4.461 20.287 1.00 49.44 112 ALA A CA 1
ATOM 854 C C . ALA A 1 112 ? -55.117 5.825 21.002 1.00 49.44 112 ALA A C 1
ATOM 856 O O . ALA A 1 112 ? -54.999 5.887 22.226 1.00 49.44 112 ALA A O 1
ATOM 857 N N . GLY A 1 113 ? -55.339 6.915 20.257 1.00 55.97 113 GLY A N 1
ATOM 858 C CA . GLY A 1 113 ? -55.586 8.244 20.821 1.00 55.97 113 GLY 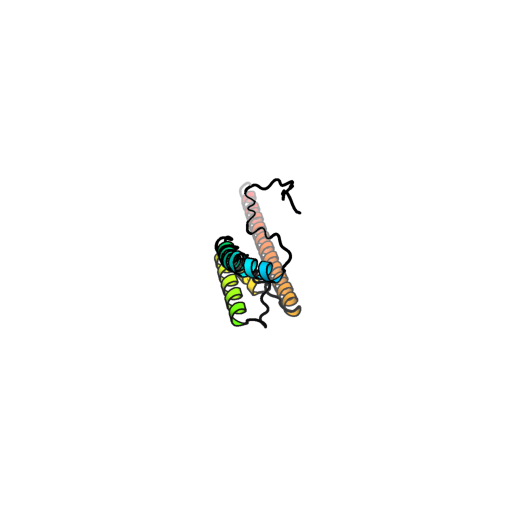A CA 1
ATOM 859 C C . GLY A 1 113 ? -56.857 8.281 21.668 1.00 55.97 113 GLY A C 1
ATOM 860 O O . GLY A 1 113 ? -56.818 8.741 22.810 1.00 55.97 113 GLY A O 1
ATOM 861 N N . ASP A 1 114 ? -57.944 7.712 21.149 1.00 59.66 114 ASP A N 1
ATOM 862 C CA . ASP A 1 114 ? -59.239 7.654 21.830 1.00 59.66 114 ASP A CA 1
ATOM 863 C C . ASP A 1 114 ? -59.171 6.775 23.096 1.00 59.66 114 ASP A C 1
ATOM 865 O O . ASP A 1 114 ? -59.675 7.158 24.154 1.00 59.66 114 ASP A O 1
ATOM 869 N N . ALA A 1 115 ? -58.459 5.643 23.044 1.00 56.22 115 ALA A N 1
ATOM 870 C CA . ALA A 1 115 ? -58.244 4.779 24.208 1.00 56.22 115 ALA A CA 1
ATOM 871 C C . ALA A 1 115 ? -57.378 5.446 25.292 1.00 56.22 115 ALA A C 1
ATOM 873 O O . ALA A 1 115 ? -57.658 5.319 26.486 1.00 56.22 115 ALA A O 1
ATOM 874 N N . LYS A 1 116 ? -56.341 6.196 24.896 1.00 59.28 116 LYS A N 1
ATOM 875 C CA . LYS A 1 116 ? -55.463 6.915 25.831 1.00 59.28 116 LYS A CA 1
ATOM 876 C C . LYS A 1 116 ? -56.170 8.111 26.474 1.00 59.28 116 LYS A C 1
ATOM 878 O O . LYS A 1 116 ? -55.933 8.383 27.651 1.00 59.28 116 LYS A O 1
ATOM 883 N N . ALA A 1 117 ? -57.058 8.781 25.739 1.00 67.06 117 ALA A N 1
ATOM 884 C CA . ALA A 1 117 ? -57.935 9.816 26.282 1.00 67.06 117 ALA A CA 1
ATOM 885 C C . ALA A 1 117 ? -58.917 9.224 27.305 1.00 67.06 117 ALA A C 1
ATOM 887 O O . ALA A 1 117 ? -58.945 9.677 28.448 1.00 67.06 117 ALA A O 1
ATOM 888 N N . ALA A 1 118 ? -59.600 8.127 26.961 1.00 63.38 118 ALA A N 1
ATOM 889 C CA . ALA A 1 118 ? -60.519 7.445 27.874 1.00 63.38 118 ALA A CA 1
ATOM 890 C C . ALA A 1 118 ? -59.824 6.944 29.154 1.00 63.38 118 ALA A C 1
ATOM 892 O O . ALA A 1 118 ? -60.347 7.110 30.256 1.00 63.38 118 ALA A O 1
ATOM 893 N N . ALA A 1 119 ? -58.615 6.385 29.040 1.00 61.38 119 ALA A N 1
ATOM 894 C CA . ALA A 1 119 ? -57.831 5.949 30.195 1.00 61.38 119 ALA A CA 1
ATOM 895 C C . ALA A 1 119 ? -57.409 7.122 31.096 1.00 61.38 119 ALA A C 1
ATOM 897 O O . ALA A 1 119 ? -57.396 6.989 32.324 1.00 61.38 119 ALA A O 1
ATOM 898 N N . LYS A 1 120 ? -57.095 8.281 30.506 1.00 68.38 120 LYS A N 1
ATOM 899 C CA . LYS A 1 120 ? -56.770 9.497 31.255 1.00 68.38 120 LYS A CA 1
ATOM 900 C C . LYS A 1 120 ? -57.999 10.049 31.980 1.00 68.38 120 LYS A C 1
ATOM 902 O O . LYS A 1 120 ? -57.908 10.319 33.173 1.00 68.38 120 LYS A O 1
ATOM 907 N N . ASP A 1 121 ? -59.153 10.098 31.321 1.00 67.19 121 ASP A N 1
ATOM 908 C CA . ASP A 1 121 ? -60.413 10.534 31.934 1.00 67.19 121 ASP A CA 1
ATOM 909 C C . ASP A 1 121 ? -60.853 9.628 33.095 1.00 67.19 121 ASP A C 1
ATOM 911 O O . ASP A 1 121 ? -61.337 10.111 34.123 1.00 67.19 121 ASP A O 1
ATOM 915 N N . VAL A 1 122 ? -60.660 8.309 32.977 1.00 69.75 122 VAL A N 1
ATOM 916 C CA . VAL A 1 122 ? -60.941 7.358 34.067 1.00 69.75 122 VAL A CA 1
ATOM 917 C C . VAL A 1 122 ? -59.985 7.572 35.240 1.00 69.75 122 VAL A C 1
ATOM 919 O O . VAL A 1 122 ? -60.425 7.604 36.392 1.00 69.75 122 VAL A O 1
ATOM 922 N N . LYS A 1 123 ? -58.692 7.774 34.966 1.00 62.28 123 LYS A N 1
ATOM 923 C CA . LYS A 1 123 ? -57.685 8.039 35.999 1.00 62.28 123 LYS A CA 1
ATOM 924 C C . LYS A 1 123 ? -57.939 9.370 36.712 1.00 62.28 123 LYS A C 1
ATOM 926 O O . LYS A 1 123 ? -57.877 9.420 37.941 1.00 62.28 123 LYS A O 1
ATOM 931 N N . ASP A 1 124 ? -58.300 10.419 35.982 1.00 66.62 124 ASP A N 1
ATOM 932 C CA . ASP A 1 124 ? -58.581 11.740 36.549 1.00 66.62 124 ASP A CA 1
ATOM 933 C C . ASP A 1 124 ? -59.886 11.735 37.367 1.00 66.62 124 ASP A C 1
ATOM 935 O O . ASP A 1 124 ? -59.929 12.296 38.467 1.00 66.62 124 ASP A O 1
ATOM 939 N N . LYS A 1 125 ? -60.927 11.011 36.923 1.00 67.00 125 LYS A N 1
ATOM 940 C CA . LYS A 1 125 ? -62.144 10.784 37.728 1.00 67.00 125 LYS A CA 1
ATOM 941 C C . LYS A 1 125 ? -61.862 9.988 39.001 1.00 67.00 125 LYS A C 1
ATOM 943 O O . LYS A 1 125 ? -62.367 10.362 40.059 1.00 67.00 125 LYS A O 1
ATOM 948 N N . ALA A 1 126 ? -61.042 8.940 38.929 1.00 58.56 126 ALA A N 1
ATOM 949 C CA . ALA A 1 126 ? -60.656 8.153 40.100 1.00 58.56 126 ALA A CA 1
ATOM 950 C C . ALA A 1 126 ? -59.842 8.986 41.105 1.00 58.56 126 ALA A C 1
ATOM 952 O O . ALA A 1 126 ? -60.080 8.918 42.311 1.00 58.56 126 ALA A O 1
ATOM 953 N N . THR A 1 127 ? -58.946 9.842 40.613 1.00 64.88 127 THR A N 1
ATOM 954 C CA . THR A 1 127 ? -58.127 10.728 41.455 1.00 64.88 127 THR A CA 1
ATOM 955 C C . THR A 1 127 ? -58.982 11.814 42.117 1.00 64.88 127 THR A C 1
ATOM 957 O O . THR A 1 127 ? -58.816 12.101 43.303 1.00 64.88 127 THR A O 1
ATOM 960 N N . LYS A 1 128 ? -59.969 12.365 41.397 1.00 60.19 128 LYS A N 1
ATOM 961 C CA . LYS A 1 128 ? -60.924 13.338 41.947 1.00 60.19 128 LYS A CA 1
ATOM 962 C C . LYS A 1 128 ? -61.875 12.714 42.977 1.00 60.19 128 LYS A C 1
ATOM 964 O O . LYS A 1 128 ? -62.154 13.347 43.991 1.00 60.19 128 LYS A O 1
ATOM 969 N N . ALA A 1 129 ? -62.322 11.474 42.762 1.00 56.59 129 ALA A N 1
ATOM 970 C CA . ALA A 1 129 ? -63.139 10.731 43.725 1.00 56.59 129 ALA A CA 1
ATOM 971 C C . ALA A 1 129 ? -62.359 10.385 45.011 1.00 56.59 129 ALA A C 1
ATOM 973 O O . ALA A 1 129 ? -62.899 10.478 46.116 1.00 56.59 129 ALA A O 1
ATOM 974 N N . ALA A 1 130 ? -61.069 10.054 44.884 1.00 54.44 130 ALA A N 1
ATOM 975 C CA . ALA A 1 130 ? -60.186 9.825 46.027 1.00 54.44 130 ALA A CA 1
ATOM 976 C C . ALA A 1 130 ? -59.938 11.114 46.835 1.00 54.44 130 ALA A C 1
ATOM 978 O O . ALA A 1 130 ? -59.957 11.087 48.067 1.00 54.44 130 ALA A O 1
ATOM 979 N N . ALA A 1 131 ? -59.783 12.256 46.158 1.00 59.09 131 ALA A N 1
ATOM 980 C CA . ALA A 1 131 ? -59.651 13.559 46.808 1.00 59.09 131 ALA A CA 1
ATOM 981 C C . ALA A 1 131 ? -60.940 13.986 47.537 1.00 59.09 131 ALA A C 1
ATOM 983 O O . ALA A 1 131 ? -60.865 14.439 48.680 1.00 59.09 131 ALA A O 1
ATOM 984 N N . SER A 1 132 ? -62.123 13.761 46.947 1.00 59.41 132 SER A N 1
ATOM 985 C CA . SER A 1 132 ? -63.395 14.080 47.614 1.00 59.41 132 SER A CA 1
ATOM 986 C C . SER A 1 132 ? -63.650 13.213 48.848 1.00 59.41 132 SER A C 1
ATOM 988 O O . SER A 1 132 ? -64.184 13.714 49.837 1.00 59.41 132 SER A O 1
ATOM 990 N N . GLY A 1 133 ? -63.232 11.938 48.821 1.00 57.44 133 GLY A N 1
ATOM 991 C CA . GLY A 1 133 ? -63.296 11.042 49.981 1.00 57.44 133 GLY A CA 1
ATOM 992 C C . GLY A 1 133 ? -62.376 11.495 51.118 1.00 57.44 133 GLY A C 1
ATOM 993 O O . GLY A 1 133 ? -62.772 11.500 52.283 1.00 57.44 133 GLY A O 1
ATOM 994 N N . ALA A 1 134 ? -61.170 11.964 50.785 1.00 53.09 134 ALA A N 1
ATOM 995 C CA . ALA A 1 134 ? -60.239 12.518 51.765 1.00 53.09 134 ALA A CA 1
ATOM 996 C C . ALA A 1 134 ? -60.751 13.829 52.397 1.00 53.09 134 ALA A C 1
ATOM 998 O O . ALA A 1 134 ? -60.514 14.069 53.585 1.00 53.09 134 ALA A O 1
ATOM 999 N N . GLU A 1 135 ? -61.485 14.661 51.650 1.00 53.41 135 GLU A N 1
ATOM 1000 C CA . GLU A 1 135 ? -62.138 15.859 52.196 1.00 53.41 135 GLU A CA 1
ATOM 1001 C C . GLU A 1 135 ? -63.348 15.535 53.081 1.00 53.41 135 GLU A C 1
ATOM 1003 O O . GLU A 1 135 ? -63.497 16.161 54.131 1.00 53.41 135 GLU A O 1
ATOM 1008 N N . THR A 1 136 ? -64.170 14.533 52.740 1.00 55.69 136 THR A N 1
ATOM 1009 C CA . THR A 1 136 ? -65.307 14.133 53.597 1.00 55.69 136 THR A CA 1
ATOM 1010 C C . THR A 1 136 ? -64.822 13.593 54.941 1.00 55.69 136 THR A C 1
ATOM 1012 O O . THR A 1 136 ? -65.343 13.987 55.983 1.00 55.69 136 THR A O 1
ATOM 1015 N N . VAL A 1 137 ? -63.756 12.784 54.938 1.00 54.44 137 VAL A N 1
ATOM 1016 C CA . VAL A 1 137 ? -63.142 12.232 56.158 1.00 54.44 137 VAL A CA 1
ATOM 1017 C C . VAL A 1 137 ? -62.490 13.326 57.011 1.00 54.44 137 VAL A C 1
ATOM 1019 O O . VAL A 1 137 ? -62.645 13.329 58.234 1.00 54.44 137 VAL A O 1
ATOM 1022 N N . LYS A 1 138 ? -61.815 14.308 56.395 1.00 57.56 138 LYS A N 1
ATOM 1023 C CA . LYS A 1 138 ? -61.253 15.461 57.125 1.00 57.56 138 LYS A CA 1
ATOM 1024 C C . LYS A 1 138 ? -62.335 16.366 57.719 1.00 57.56 138 LYS A C 1
ATOM 1026 O O . LYS A 1 138 ? -6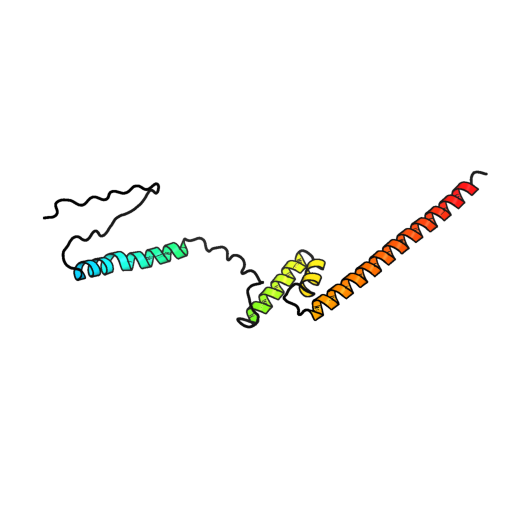2.177 16.826 58.849 1.00 57.56 138 LYS A O 1
ATOM 1031 N N . GLN A 1 139 ? -63.438 16.604 57.008 1.00 56.62 139 GLN A N 1
ATOM 1032 C CA . GLN A 1 139 ? -64.551 17.401 57.535 1.00 56.62 139 GLN A CA 1
ATOM 1033 C C . GLN A 1 139 ? -65.309 16.682 58.661 1.00 56.62 139 GLN A C 1
ATOM 1035 O O . GLN A 1 139 ? -65.718 17.328 59.629 1.00 56.62 139 GLN A O 1
ATOM 1040 N N . GLU A 1 140 ? -65.458 15.356 58.590 1.00 53.12 140 GLU A N 1
ATOM 1041 C CA . GLU A 1 140 ? -66.086 14.567 59.655 1.00 53.12 140 GLU A CA 1
ATOM 1042 C C . GLU A 1 140 ? -65.203 14.486 60.913 1.00 53.12 140 GLU A C 1
ATOM 1044 O O . GLU A 1 140 ? -65.708 14.602 62.032 1.00 53.12 140 GLU A O 1
ATOM 1049 N N . ALA A 1 141 ? -63.879 14.386 60.744 1.00 54.84 141 ALA A N 1
ATOM 1050 C CA . ALA A 1 141 ? -62.914 14.451 61.842 1.00 54.84 141 ALA A CA 1
ATOM 1051 C C . ALA A 1 141 ? -62.925 15.824 62.541 1.00 54.84 141 ALA A C 1
ATOM 1053 O O . ALA A 1 141 ? -62.960 15.888 63.770 1.00 54.84 141 ALA A O 1
ATOM 1054 N N . ASN A 1 142 ? -62.997 16.928 61.787 1.00 56.91 142 ASN A N 1
ATOM 1055 C CA . ASN A 1 142 ? -63.032 18.273 62.372 1.00 56.91 142 ASN A CA 1
ATOM 1056 C C . ASN A 1 142 ? -64.319 18.559 63.165 1.00 56.91 142 ASN A C 1
ATOM 1058 O O . ASN A 1 142 ? -64.254 19.224 64.201 1.00 56.91 142 ASN A O 1
ATOM 1062 N N . LYS A 1 143 ? -65.472 18.024 62.731 1.00 61.81 143 LYS A N 1
ATOM 1063 C CA . LYS A 1 143 ? -66.738 18.115 63.487 1.00 61.81 143 LYS A CA 1
ATOM 1064 C C . LYS A 1 143 ? -66.714 17.300 64.786 1.00 61.81 143 LYS A C 1
ATOM 1066 O O . LYS A 1 143 ? -67.384 17.673 65.747 1.00 61.81 143 LYS A O 1
ATOM 1071 N N . ARG A 1 144 ? -65.951 16.201 64.838 1.00 53.09 144 ARG A N 1
ATOM 1072 C CA . ARG A 1 144 ? -65.786 15.381 66.054 1.00 53.09 144 ARG A CA 1
ATOM 1073 C C . ARG A 1 144 ? -64.839 16.031 67.070 1.00 53.09 144 ARG A C 1
ATOM 1075 O O . ARG A 1 144 ? -65.102 15.943 68.263 1.00 53.09 144 ARG A O 1
ATOM 1082 N N . THR A 1 145 ? -63.815 16.753 66.617 1.00 55.31 145 THR A N 1
ATOM 1083 C CA . THR A 1 145 ? -62.860 17.454 67.497 1.00 55.31 145 THR A CA 1
ATOM 1084 C C . THR A 1 145 ? -63.460 18.688 68.179 1.00 55.31 145 THR A C 1
ATOM 1086 O O . THR A 1 145 ? -63.215 18.915 69.360 1.00 55.31 145 THR A O 1
ATOM 1089 N N . THR A 1 146 ? -64.307 19.462 67.491 1.00 52.44 146 THR A N 1
ATOM 1090 C CA . THR A 1 146 ? -64.942 20.659 68.088 1.00 52.44 146 THR A CA 1
ATOM 1091 C C . THR A 1 146 ? -66.057 20.331 69.081 1.00 52.44 146 THR A C 1
ATOM 1093 O O . THR A 1 146 ? -66.347 21.142 69.950 1.00 52.44 146 THR A O 1
ATOM 1096 N N . ARG A 1 147 ? -66.646 19.130 69.018 1.00 54.34 147 ARG A N 1
ATOM 1097 C CA . ARG A 1 147 ? -67.659 18.677 69.988 1.00 54.34 147 ARG A CA 1
ATOM 1098 C C . ARG A 1 147 ? -67.062 18.200 71.321 1.00 54.34 147 ARG A C 1
ATOM 1100 O O . ARG A 1 147 ? -67.810 17.979 72.261 1.00 54.34 147 ARG A O 1
ATOM 1107 N N . SER A 1 148 ? -65.740 18.028 71.397 1.00 49.75 148 SER A N 1
ATOM 1108 C CA . SER A 1 148 ? -65.023 17.561 72.596 1.00 49.75 148 SER A CA 1
ATOM 1109 C C . SER A 1 148 ? -64.396 18.701 73.417 1.00 49.75 148 SER A C 1
ATOM 1111 O O . SER A 1 148 ? -63.683 18.435 74.382 1.00 49.75 148 SER A O 1
ATOM 1113 N N . GLN A 1 149 ? -64.604 19.957 73.014 1.00 53.31 149 GLN A N 1
ATOM 1114 C CA . GLN A 1 149 ? -64.013 21.157 73.626 1.00 53.31 149 GLN A CA 1
ATOM 1115 C C . GLN A 1 149 ? -65.091 22.159 74.091 1.00 53.31 149 GLN A C 1
ATOM 1117 O O . GLN A 1 149 ? -64.825 23.353 74.206 1.00 53.31 149 GLN A O 1
ATOM 1122 N N . SER A 1 150 ? -66.321 21.702 74.335 1.00 43.84 150 SER A N 1
ATOM 1123 C CA . SER A 1 150 ? -67.412 22.502 74.913 1.00 43.84 150 SER A CA 1
ATOM 1124 C C . SER A 1 150 ? -68.137 21.714 75.988 1.00 43.84 150 SER A C 1
ATOM 1126 O O . SER A 1 150 ? -68.296 20.490 75.785 1.00 43.84 150 SER A O 1
#

Organism: Verticillium longisporum (NCBI:txid100787)

Secondary structure (DSSP, 8-state):
-----------S-----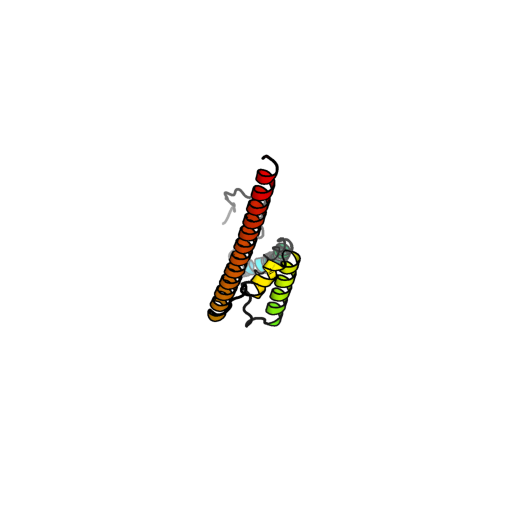------SS-HHHHHHHIIIIIHHHHHHHHHHHHHHS---------TTS--TTT-HHHHHHHHHHHHHHHHHH-HHHHHHHHTTSS---HHHHHHHHHHHHHHHHHHHHHHHHHHHHHHHHHHHHHHHHHTT--

Radius of gyration: 37.24 Å; chains: 1; bounding box: 88×37×97 Å

InterPro domains:
  IPR001580 Calreticulin/calnexin [PF00262] (1-23)
  IPR001580 Calreticulin/calnexin [PTHR11073] (1-119)
  IPR013320 Concanavalin A-like lectin/glucanase domain superfamily [SSF49899] (1-39)